Protein AF-A0A6J6HZL5-F1 (afdb_monomer_lite)

Secondary structure (DSSP, 8-state):
---SS-HHHHHHHHHHHT--GGGB-SS-BPPPHHHHHHHHHTTPPP--HHHHHHHHHHHT-PPPHHHHHHHHHSPPP--

Radius of gyration: 13.0 Å; chains: 1; bounding box: 24×36×28 Å

Foldseek 3Di:
DFDLADVVVQVVLCVVLVNDPVQDQQGHGDDDPVSPVVSVVVPDDDDDPVVVVVSCVNSVSDDDPVRSVVSVPPDDPDD

Structure (mmCIF, N/CA/C/O backbone):
data_AF-A0A6J6HZL5-F1
#
_entry.id   AF-A0A6J6HZL5-F1
#
loop_
_atom_site.group_PDB
_atom_site.id
_atom_site.type_symbol
_atom_site.label_atom_id
_atom_site.label_alt_id
_atom_site.label_comp_id
_atom_site.label_asym_id
_atom_site.label_entity_id
_atom_site.label_seq_id
_atom_site.pdbx_PDB_ins_code
_atom_site.Cartn_x
_atom_site.Cartn_y
_atom_site.Cartn_z
_atom_site.occupancy
_atom_site.B_iso_or_equiv
_atom_site.auth_seq_id
_atom_site.auth_comp_id
_atom_site.auth_asym_id
_atom_site.auth_atom_id
_atom_site.pdbx_PDB_model_num
ATOM 1 N N . MET A 1 1 ? 0.967 0.065 1.203 1.00 90.88 1 MET A N 1
ATOM 2 C CA . MET A 1 1 ? -0.334 -0.586 0.968 1.00 90.88 1 MET A CA 1
ATOM 3 C C . MET A 1 1 ? -0.509 -0.813 -0.510 1.00 90.88 1 MET A C 1
ATOM 5 O O . MET A 1 1 ? -0.110 0.052 -1.278 1.00 90.88 1 MET A O 1
ATOM 9 N N . VAL A 1 2 ? -1.062 -1.962 -0.887 1.00 91.69 2 VAL A N 1
ATOM 10 C CA . VAL A 1 2 ? -1.305 -2.362 -2.278 1.00 91.69 2 VAL A CA 1
ATOM 11 C C . VAL A 1 2 ? -2.620 -3.125 -2.369 1.00 91.69 2 VAL A C 1
ATOM 13 O O . VAL A 1 2 ? -3.074 -3.639 -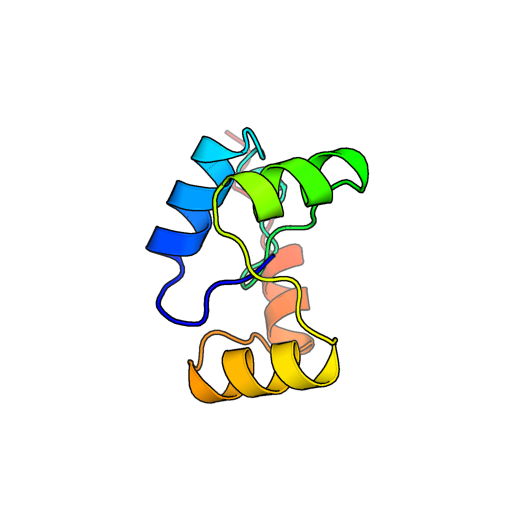1.348 1.00 91.69 2 VAL A O 1
ATOM 16 N N . SER A 1 3 ? -3.176 -3.225 -3.572 1.00 92.06 3 SER A N 1
ATOM 17 C CA . SER A 1 3 ? -4.247 -4.170 -3.904 1.00 92.06 3 SER A CA 1
ATOM 18 C C . SER A 1 3 ? -3.694 -5.232 -4.855 1.00 92.06 3 SER A C 1
ATOM 20 O O . SER A 1 3 ? -2.772 -4.961 -5.629 1.00 92.06 3 SER A O 1
ATOM 22 N N . ASP A 1 4 ? -4.223 -6.449 -4.763 1.00 88.38 4 ASP A N 1
ATOM 23 C CA . ASP A 1 4 ? -4.011 -7.546 -5.708 1.00 88.38 4 ASP A CA 1
ATOM 24 C C . ASP A 1 4 ? -5.194 -7.737 -6.681 1.00 88.38 4 ASP A C 1
ATOM 26 O O . ASP A 1 4 ? -5.162 -8.653 -7.501 1.00 88.38 4 ASP A O 1
ATOM 30 N N . VAL A 1 5 ? -6.199 -6.854 -6.639 1.00 88.06 5 VAL A N 1
ATOM 31 C CA . VAL A 1 5 ? -7.373 -6.871 -7.528 1.00 88.06 5 VAL A CA 1
ATOM 32 C C . VAL A 1 5 ? -7.322 -5.724 -8.535 1.00 88.06 5 VAL A C 1
ATOM 34 O O . VAL A 1 5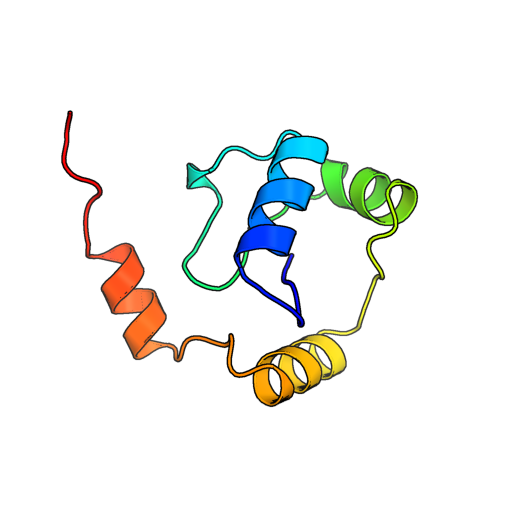 ? -7.433 -5.957 -9.738 1.00 88.06 5 VAL A O 1
ATOM 37 N N . SER A 1 6 ? -7.181 -4.474 -8.076 1.00 90.25 6 SER A N 1
ATOM 38 C CA . SER A 1 6 ? -7.174 -3.301 -8.963 1.00 90.25 6 SER A CA 1
ATOM 39 C C . SER A 1 6 ? -6.618 -2.039 -8.295 1.00 90.25 6 SER A C 1
ATOM 41 O O . SER A 1 6 ? -6.667 -1.886 -7.076 1.00 90.25 6 SER A O 1
ATOM 43 N N . LEU A 1 7 ? -6.143 -1.082 -9.103 1.00 91.12 7 LEU A N 1
ATOM 44 C CA . LEU A 1 7 ? -5.760 0.243 -8.598 1.00 91.12 7 LEU A CA 1
ATOM 45 C C . LEU A 1 7 ? -6.966 1.046 -8.090 1.00 91.12 7 LEU A C 1
ATOM 47 O O . LEU A 1 7 ? -6.815 1.803 -7.140 1.00 91.12 7 LEU A O 1
ATOM 51 N N . GLN A 1 8 ? -8.156 0.858 -8.672 1.00 92.88 8 GLN A N 1
ATOM 52 C CA . GLN A 1 8 ? -9.366 1.553 -8.224 1.00 92.88 8 GLN A CA 1
ATOM 53 C C . GLN A 1 8 ? -9.689 1.215 -6.765 1.00 92.88 8 GLN A C 1
ATOM 55 O O . GLN A 1 8 ? -9.791 2.114 -5.941 1.00 92.88 8 GLN A O 1
ATOM 60 N N . GLU A 1 9 ? -9.742 -0.076 -6.426 1.00 93.50 9 GLU A N 1
ATOM 61 C CA . GLU A 1 9 ? -9.957 -0.519 -5.042 1.00 93.50 9 GLU A CA 1
ATOM 62 C C . GLU A 1 9 ? -8.878 0.039 -4.099 1.00 93.50 9 GLU A C 1
ATOM 64 O O . GLU A 1 9 ? -9.173 0.469 -2.984 1.00 93.50 9 GLU A O 1
ATOM 69 N N . LEU A 1 10 ? -7.619 0.069 -4.552 1.00 94.12 10 LEU A N 1
ATOM 70 C CA . LEU A 1 10 ? -6.520 0.634 -3.774 1.00 94.12 10 LEU A CA 1
ATOM 71 C C . LEU A 1 10 ? -6.730 2.128 -3.477 1.00 94.12 10 LEU A C 1
ATOM 73 O O . LEU A 1 10 ? -6.448 2.565 -2.358 1.00 94.12 10 LEU A O 1
ATOM 77 N N . HIS A 1 11 ? -7.203 2.902 -4.456 1.00 94.56 11 HIS A N 1
ATOM 78 C CA . HIS A 1 11 ? -7.514 4.321 -4.287 1.00 94.56 11 HIS A CA 1
ATOM 79 C C . HIS A 1 11 ? -8.703 4.524 -3.342 1.00 94.56 11 HIS A C 1
ATOM 81 O O . HIS A 1 11 ? -8.571 5.270 -2.373 1.00 94.56 11 HIS A O 1
ATOM 87 N N . ASP A 1 12 ? -9.798 3.790 -3.536 1.00 95.38 12 ASP A N 1
ATOM 88 C CA . ASP A 1 12 ? -11.002 3.887 -2.698 1.00 95.38 12 ASP A CA 1
ATOM 89 C C . ASP A 1 12 ? -10.691 3.556 -1.223 1.00 95.38 12 ASP A C 1
ATOM 91 O O . ASP A 1 12 ? -11.137 4.227 -0.280 1.00 95.38 12 ASP A O 1
ATOM 95 N N . PHE A 1 13 ? -9.854 2.540 -0.995 1.00 94.75 13 PHE A N 1
ATOM 96 C CA . PHE A 1 13 ? -9.426 2.164 0.350 1.00 94.75 13 PHE A CA 1
ATOM 97 C C . PHE A 1 13 ? -8.480 3.207 0.971 1.00 94.75 13 PHE A C 1
ATOM 99 O O . PHE A 1 13 ? -8.563 3.500 2.168 1.00 94.75 13 PHE A O 1
ATOM 106 N N . ALA A 1 14 ? -7.602 3.818 0.168 1.00 93.62 14 ALA A N 1
ATOM 107 C CA . ALA A 1 14 ? -6.742 4.913 0.615 1.00 93.62 14 ALA A CA 1
ATOM 108 C C . ALA A 1 14 ? -7.555 6.155 1.022 1.00 93.62 14 ALA A C 1
ATOM 110 O O . ALA A 1 14 ? -7.268 6.748 2.067 1.00 93.62 14 ALA A O 1
ATOM 111 N N . GLU A 1 15 ? -8.599 6.501 0.267 1.00 93.62 15 GLU A N 1
ATOM 112 C CA . GLU A 1 15 ? -9.527 7.585 0.607 1.00 93.62 15 GLU A CA 1
ATOM 113 C C . GLU A 1 15 ? -10.258 7.308 1.924 1.00 93.62 15 GLU A C 1
ATOM 115 O O . GLU A 1 15 ? -10.285 8.166 2.809 1.00 93.62 15 GLU A O 1
ATOM 120 N N . THR A 1 16 ? -10.746 6.079 2.115 1.00 93.56 16 THR A N 1
ATOM 121 C CA . THR A 1 16 ? -11.396 5.644 3.367 1.00 93.56 16 THR A CA 1
ATOM 122 C C . THR A 1 16 ? -10.454 5.765 4.574 1.00 93.56 16 THR A C 1
ATOM 124 O O . THR A 1 16 ? -10.856 6.130 5.686 1.00 93.56 16 THR A O 1
ATOM 127 N N . LEU A 1 17 ? -9.160 5.508 4.369 1.00 91.69 17 LEU A N 1
ATOM 128 C CA . LEU A 1 17 ? -8.142 5.693 5.399 1.00 91.69 17 LEU A CA 1
ATOM 129 C C . LEU A 1 17 ? -7.805 7.164 5.677 1.00 91.69 17 LEU A C 1
ATOM 131 O O . LEU A 1 17 ? -7.315 7.457 6.775 1.00 91.69 17 LEU A O 1
ATOM 135 N N . GLY A 1 18 ? -8.114 8.072 4.749 1.00 91.25 18 GLY A N 1
ATOM 136 C CA . GLY A 1 18 ? -7.720 9.481 4.779 1.00 91.25 18 GLY A CA 1
ATOM 137 C C . GLY A 1 18 ? -6.307 9.724 4.240 1.00 91.25 18 GLY A C 1
ATOM 138 O O . GLY A 1 18 ? -5.670 10.715 4.602 1.00 91.25 18 GLY A O 1
ATOM 139 N N . ILE A 1 19 ? -5.781 8.808 3.420 1.00 90.56 19 ILE A N 1
ATOM 140 C CA . ILE A 1 19 ? -4.470 8.950 2.785 1.00 90.56 19 ILE A CA 1
ATOM 141 C C . ILE A 1 19 ? -4.627 9.814 1.529 1.00 90.56 19 ILE A C 1
ATOM 143 O O . ILE A 1 19 ? -5.435 9.491 0.659 1.00 90.56 19 ILE A O 1
ATOM 147 N N . PRO A 1 20 ? -3.861 10.908 1.389 1.00 89.00 20 PRO A N 1
ATOM 148 C CA . PRO A 1 20 ? -4.005 11.786 0.239 1.00 89.00 20 PRO A CA 1
ATOM 149 C C . PRO A 1 20 ? -3.488 11.112 -1.048 1.00 89.00 20 PRO A C 1
ATOM 151 O O . PRO A 1 20 ? -2.495 10.379 -0.982 1.00 89.00 20 PRO A O 1
ATOM 154 N N . PRO A 1 21 ? -4.049 11.428 -2.234 1.00 87.12 21 PRO A N 1
ATOM 155 C CA . PRO A 1 21 ? -3.631 10.838 -3.513 1.00 87.12 21 PRO A CA 1
ATOM 156 C C . PRO A 1 21 ? -2.133 10.978 -3.816 1.00 87.12 21 PRO A C 1
ATOM 158 O O . PRO A 1 21 ? -1.532 10.077 -4.386 1.00 87.12 21 PRO A O 1
ATOM 161 N N . ARG A 1 22 ? -1.490 12.056 -3.345 1.00 87.56 22 ARG A N 1
ATOM 162 C CA . ARG A 1 22 ? -0.032 12.271 -3.462 1.00 87.56 22 ARG A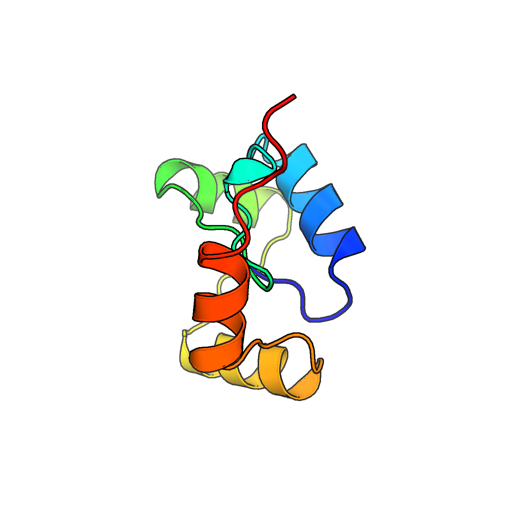 CA 1
ATOM 163 C C . ARG A 1 22 ? 0.839 11.203 -2.784 1.00 87.56 22 ARG A C 1
ATOM 165 O O . ARG A 1 22 ? 2.040 11.175 -3.014 1.00 87.56 22 ARG A O 1
ATOM 172 N N . GLY A 1 23 ? 0.263 10.381 -1.904 1.00 87.75 23 GLY A N 1
ATOM 173 C CA . GLY A 1 23 ? 0.950 9.240 -1.293 1.00 87.75 23 GLY A CA 1
ATOM 174 C C . GLY A 1 23 ? 1.046 8.022 -2.216 1.00 87.75 23 GLY A C 1
ATOM 175 O O . GLY A 1 23 ? 1.631 7.015 -1.819 1.00 87.75 23 GLY A O 1
ATOM 176 N N . PHE A 1 24 ? 0.452 8.093 -3.410 1.00 91.38 24 PHE A N 1
ATOM 177 C CA . PHE A 1 24 ? 0.499 7.042 -4.412 1.00 91.38 24 PHE A CA 1
ATOM 178 C C . PHE A 1 24 ? 1.804 7.084 -5.215 1.00 91.38 24 PHE A C 1
ATOM 180 O O . PHE A 1 24 ? 2.230 8.127 -5.709 1.00 91.38 24 PHE A O 1
ATOM 187 N N . HIS A 1 25 ? 2.421 5.919 -5.386 1.00 88.75 25 HIS A N 1
ATOM 188 C CA . HIS A 1 25 ? 3.706 5.735 -6.063 1.00 88.75 25 HIS A CA 1
ATOM 189 C C . HIS A 1 25 ? 3.610 4.811 -7.289 1.00 88.75 25 HIS A C 1
ATOM 191 O O . HIS A 1 25 ? 4.572 4.118 -7.628 1.00 88.75 25 HIS A O 1
ATOM 197 N N . GLY A 1 26 ? 2.450 4.801 -7.949 1.00 88.56 26 GLY A N 1
ATOM 198 C CA . GLY A 1 26 ? 2.196 4.083 -9.202 1.00 88.56 26 GLY A CA 1
ATOM 199 C C . GLY A 1 26 ? 1.645 2.667 -9.015 1.00 88.56 26 GLY A C 1
ATOM 200 O O . GLY A 1 26 ? 0.788 2.246 -9.782 1.00 88.56 26 GLY A O 1
ATOM 201 N N . ASP A 1 27 ? 2.079 1.947 -7.981 1.00 89.00 27 ASP A N 1
ATOM 202 C CA . ASP A 1 27 ? 1.561 0.611 -7.625 1.00 89.00 27 ASP A CA 1
ATOM 203 C C . ASP A 1 27 ? 1.247 0.434 -6.132 1.00 89.00 27 ASP A C 1
ATOM 205 O O . ASP A 1 27 ? 0.774 -0.620 -5.706 1.00 89.00 27 ASP A O 1
ATOM 209 N N . HIS A 1 28 ? 1.520 1.447 -5.310 1.00 91.62 28 HIS A N 1
ATOM 210 C CA . HIS A 1 28 ? 1.324 1.378 -3.865 1.00 91.62 28 HIS A CA 1
ATOM 211 C C . HIS A 1 28 ? 1.101 2.752 -3.242 1.00 91.62 28 HIS A C 1
ATOM 213 O O . HIS A 1 28 ? 1.502 3.773 -3.796 1.00 91.62 28 HIS A O 1
ATOM 219 N N . TYR A 1 29 ? 0.518 2.745 -2.046 1.00 92.75 29 TYR A N 1
ATOM 220 C CA . TYR A 1 29 ? 0.523 3.873 -1.119 1.00 92.75 29 TYR A CA 1
ATOM 221 C C . TYR A 1 29 ? 1.538 3.658 -0.003 1.00 92.75 29 TYR A C 1
ATOM 223 O O . TYR A 1 29 ? 1.539 2.597 0.633 1.00 92.75 29 TYR A O 1
ATOM 231 N N . ASP A 1 30 ? 2.334 4.672 0.308 1.00 88.62 30 ASP A N 1
ATOM 232 C CA . ASP A 1 30 ? 3.126 4.668 1.536 1.00 88.62 30 ASP A CA 1
ATOM 233 C C . ASP A 1 30 ? 2.229 5.012 2.730 1.00 88.62 30 ASP A C 1
ATOM 235 O O . ASP A 1 30 ? 1.621 6.080 2.798 1.00 88.62 30 ASP A O 1
ATOM 239 N N . LEU A 1 31 ? 2.115 4.071 3.675 1.00 84.25 31 LEU A N 1
ATOM 240 C CA . LEU A 1 31 ? 1.334 4.269 4.893 1.00 84.25 31 LEU A CA 1
ATOM 241 C C . LEU A 1 31 ? 2.236 4.778 6.022 1.00 84.25 31 LEU A C 1
ATOM 243 O O . LEU A 1 31 ? 3.198 4.086 6.381 1.00 84.25 31 LEU A O 1
ATOM 247 N N . PRO A 1 32 ? 1.897 5.915 6.651 1.00 84.75 32 PRO A N 1
ATOM 248 C CA . PRO A 1 32 ? 2.442 6.265 7.953 1.00 84.75 32 PRO A CA 1
ATOM 249 C C . PRO A 1 32 ? 2.216 5.149 8.985 1.00 84.75 32 PRO A C 1
ATOM 251 O O . PRO A 1 32 ? 1.250 4.390 8.919 1.00 84.75 32 PRO A O 1
ATOM 254 N N . GLN A 1 33 ? 3.092 5.050 9.983 1.00 84.12 33 GLN A N 1
ATOM 255 C CA . GLN A 1 33 ? 3.024 3.954 10.955 1.00 84.12 33 GLN A CA 1
ATOM 256 C C . GLN A 1 33 ? 1.707 3.950 11.750 1.00 84.12 33 GLN A C 1
ATOM 258 O O . GLN A 1 33 ? 1.131 2.890 11.961 1.00 84.12 33 GLN A O 1
ATOM 263 N N . TYR A 1 34 ? 1.183 5.130 12.096 1.00 84.44 34 TYR A N 1
ATOM 264 C CA . TYR A 1 34 ? -0.058 5.282 12.865 1.00 84.44 34 TYR A CA 1
ATOM 265 C C . TYR A 1 34 ? -1.329 4.851 12.112 1.00 84.44 34 TYR A C 1
ATOM 267 O O . TYR A 1 34 ? -2.368 4.658 12.733 1.00 84.44 34 TYR A O 1
ATOM 275 N N . VAL A 1 35 ? -1.280 4.719 10.780 1.00 87.56 35 VAL A N 1
ATOM 276 C CA . VAL A 1 35 ? -2.443 4.314 9.965 1.00 87.56 35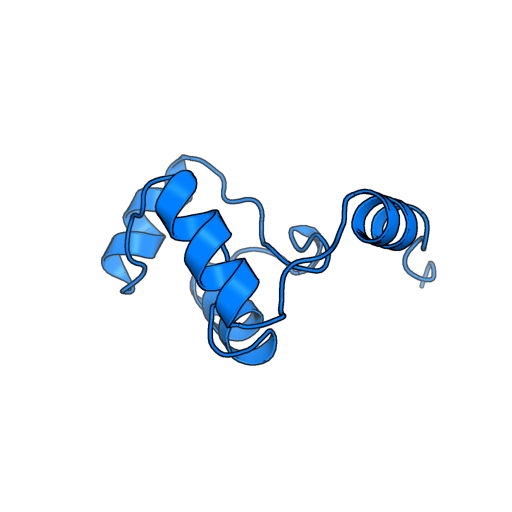 VAL A CA 1
ATOM 277 C C . VAL A 1 35 ? -2.470 2.816 9.695 1.00 87.56 35 VAL A C 1
ATOM 279 O O . VAL A 1 35 ? -3.468 2.327 9.174 1.00 87.56 35 VAL A O 1
ATOM 282 N N . ARG A 1 36 ? -1.421 2.073 10.078 1.00 86.19 36 ARG A N 1
ATOM 283 C CA . ARG A 1 36 ? -1.390 0.612 9.922 1.00 86.19 36 ARG A CA 1
ATOM 284 C C . ARG A 1 36 ? -2.486 -0.067 10.733 1.00 86.19 36 ARG A C 1
ATOM 286 O O . ARG A 1 36 ? -3.258 -0.826 10.162 1.00 86.19 36 ARG A O 1
ATOM 293 N N . ASP A 1 37 ? -2.622 0.287 12.008 1.00 89.31 37 ASP A N 1
ATOM 294 C CA . ASP A 1 37 ? -3.643 -0.305 12.879 1.00 89.31 37 ASP A CA 1
ATOM 295 C C . ASP A 1 37 ? -5.056 -0.010 12.361 1.00 89.31 37 ASP A C 1
ATOM 297 O O . ASP A 1 37 ? -5.905 -0.899 12.296 1.00 89.31 37 ASP A O 1
ATOM 301 N N . LYS A 1 38 ? -5.287 1.227 11.899 1.00 91.38 38 LYS A N 1
ATOM 302 C CA . LYS A 1 38 ? -6.552 1.633 11.273 1.00 91.38 38 LYS A CA 1
ATOM 303 C C . LYS A 1 38 ? -6.822 0.857 9.979 1.00 91.38 38 LYS A C 1
ATOM 305 O O . LYS A 1 38 ? -7.957 0.458 9.742 1.00 91.38 38 LYS A O 1
ATOM 310 N N . ALA A 1 39 ? -5.803 0.621 9.152 1.00 92.50 39 ALA A N 1
ATOM 311 C CA . ALA A 1 39 ? -5.935 -0.181 7.936 1.00 92.50 39 ALA A CA 1
ATOM 312 C C . ALA A 1 39 ? -6.380 -1.606 8.263 1.00 92.50 39 ALA A C 1
ATOM 314 O O . ALA A 1 39 ? -7.336 -2.090 7.661 1.00 92.50 39 ALA A O 1
ATOM 315 N N . THR A 1 40 ? -5.760 -2.241 9.258 1.00 92.19 40 THR A N 1
ATOM 316 C CA . THR A 1 40 ? -6.144 -3.587 9.701 1.00 92.19 40 THR A CA 1
ATOM 317 C C . THR A 1 40 ? -7.573 -3.620 10.244 1.00 92.19 40 THR A C 1
ATOM 319 O O . THR A 1 40 ? -8.344 -4.513 9.901 1.00 92.19 40 THR A O 1
ATOM 322 N N . GLN A 1 41 ? -7.976 -2.613 11.025 1.00 92.12 41 GLN A N 1
ATOM 323 C CA . GLN A 1 41 ? -9.353 -2.484 11.525 1.00 92.12 41 GLN A CA 1
ATOM 324 C C . GLN A 1 41 ? -10.391 -2.309 10.408 1.00 92.12 41 GLN A C 1
ATOM 326 O O . GLN A 1 41 ? -11.526 -2.754 10.557 1.00 92.12 41 GLN A O 1
ATOM 331 N N . LEU A 1 42 ? -10.009 -1.683 9.294 1.00 91.75 42 LEU A N 1
ATOM 332 C CA . LEU A 1 42 ? -10.860 -1.491 8.118 1.00 91.75 42 LEU A CA 1
ATOM 333 C C . LEU A 1 42 ? -10.830 -2.680 7.142 1.00 91.75 42 LEU A C 1
ATOM 335 O O . LEU A 1 42 ? -11.461 -2.614 6.091 1.00 91.75 42 LEU A O 1
ATOM 339 N N . GLY A 1 43 ? -10.136 -3.769 7.486 1.00 90.81 43 GLY A N 1
ATOM 340 C CA . GLY A 1 43 ? -10.119 -5.006 6.703 1.00 90.81 43 GLY A CA 1
ATOM 341 C C . GLY A 1 43 ? -8.866 -5.218 5.853 1.00 90.81 43 GLY A C 1
ATOM 342 O O . GLY A 1 43 ? -8.805 -6.201 5.114 1.00 90.81 43 GLY A O 1
ATOM 343 N N . ALA A 1 44 ? -7.845 -4.361 5.964 1.00 92.81 44 ALA A N 1
ATOM 344 C CA . ALA A 1 44 ? -6.546 -4.666 5.376 1.00 92.81 44 ALA A CA 1
ATOM 345 C C . ALA A 1 44 ? -5.913 -5.870 6.085 1.00 92.81 44 ALA A C 1
ATOM 347 O O . ALA A 1 44 ? -6.011 -6.033 7.301 1.00 92.81 44 ALA A O 1
ATOM 348 N N . VAL A 1 45 ? -5.208 -6.700 5.323 1.00 91.69 45 VAL A N 1
ATOM 349 C CA . VAL A 1 45 ? -4.503 -7.863 5.864 1.00 91.69 45 VAL A CA 1
ATOM 350 C C . VAL A 1 45 ? -3.018 -7.548 5.961 1.00 91.69 45 VAL A C 1
ATOM 352 O O . VAL A 1 45 ? -2.373 -7.234 4.957 1.00 91.69 45 VAL A O 1
ATOM 355 N N . GLU A 1 46 ? -2.450 -7.672 7.159 1.00 91.31 46 GLU A N 1
ATOM 356 C CA . GLU A 1 46 ? -1.001 -7.614 7.320 1.00 91.31 46 GLU A CA 1
ATOM 357 C C . GLU A 1 46 ? -0.357 -8.869 6.732 1.00 91.31 46 GLU A C 1
ATOM 359 O O . GLU A 1 46 ? -0.639 -10.002 7.125 1.00 91.31 46 GLU A O 1
ATOM 364 N N . VAL A 1 47 ? 0.535 -8.661 5.769 1.00 91.00 47 VAL A N 1
ATOM 365 C CA . VAL A 1 47 ? 1.266 -9.731 5.095 1.00 91.00 47 VAL A CA 1
ATOM 366 C C . VAL A 1 47 ? 2.764 -9.490 5.191 1.00 91.00 47 VAL A C 1
ATOM 368 O O . VAL A 1 47 ? 3.240 -8.357 5.282 1.00 91.00 47 VAL A O 1
ATOM 371 N N . THR A 1 48 ? 3.536 -10.573 5.135 1.00 90.88 48 THR A N 1
ATOM 372 C CA . THR A 1 48 ? 4.996 -10.469 5.040 1.00 90.88 48 THR A CA 1
ATOM 373 C C . THR A 1 48 ? 5.410 -9.845 3.706 1.00 90.88 48 THR A C 1
ATOM 375 O O . THR A 1 48 ? 4.716 -9.987 2.697 1.00 90.88 48 THR A O 1
ATOM 378 N N . SER A 1 49 ? 6.597 -9.238 3.651 1.00 87.06 49 SER A N 1
ATOM 379 C CA . SER A 1 49 ? 7.139 -8.667 2.408 1.00 87.06 49 SER A CA 1
ATOM 380 C C . SER A 1 49 ? 7.213 -9.683 1.262 1.00 87.06 49 SER A C 1
ATOM 382 O O . SER A 1 49 ? 7.014 -9.327 0.103 1.00 87.06 49 SER A O 1
ATOM 384 N N . LYS A 1 50 ? 7.479 -10.961 1.567 1.00 90.69 50 LYS A N 1
ATOM 385 C CA . LYS A 1 50 ? 7.542 -12.034 0.562 1.00 90.69 50 LYS A CA 1
ATOM 386 C C . LYS A 1 50 ? 6.166 -12.322 -0.038 1.00 90.69 50 LYS A C 1
ATOM 388 O O . LYS A 1 50 ? 6.048 -12.460 -1.254 1.00 90.69 50 LYS A O 1
ATOM 393 N N . GLU A 1 51 ? 5.144 -12.395 0.810 1.00 90.75 51 GLU A N 1
ATOM 394 C CA . GLU A 1 51 ? 3.765 -12.618 0.376 1.00 90.75 51 GLU A CA 1
ATOM 395 C C . GLU A 1 51 ? 3.239 -11.425 -0.428 1.00 90.75 51 GLU A C 1
ATOM 397 O O . GLU A 1 51 ? 2.650 -11.611 -1.490 1.00 90.75 51 GLU A O 1
ATOM 402 N N . LEU A 1 52 ? 3.559 -10.205 0.009 1.00 88.56 52 LEU A N 1
ATOM 403 C CA . LEU A 1 52 ? 3.227 -8.973 -0.704 1.00 88.56 52 LEU A CA 1
ATOM 404 C C . LEU A 1 52 ? 3.739 -8.994 -2.152 1.00 88.56 52 LEU A C 1
ATOM 406 O O . LEU A 1 52 ? 2.972 -8.790 -3.090 1.00 88.56 52 LEU A O 1
ATOM 410 N N . VAL A 1 53 ? 5.032 -9.283 -2.347 1.00 87.00 53 VAL A N 1
ATOM 411 C CA . VAL A 1 53 ? 5.643 -9.327 -3.687 1.00 87.00 53 VAL A CA 1
ATOM 412 C C . VAL A 1 53 ? 5.025 -10.428 -4.548 1.00 87.00 53 VAL A C 1
ATOM 414 O O . VAL A 1 53 ? 4.838 -10.224 -5.748 1.00 87.00 53 VAL A O 1
ATOM 417 N N . ARG A 1 54 ? 4.690 -11.579 -3.954 1.00 89.00 54 ARG A N 1
ATOM 418 C CA . ARG A 1 54 ? 4.042 -12.689 -4.660 1.00 89.00 54 ARG A CA 1
ATOM 419 C C . ARG A 1 54 ? 2.648 -12.303 -5.163 1.00 89.00 54 ARG A C 1
ATOM 421 O O . ARG A 1 54 ? 2.372 -12.527 -6.339 1.00 89.00 54 ARG A O 1
ATOM 428 N N . ARG A 1 55 ? 1.795 -11.723 -4.309 1.00 88.12 55 ARG A N 1
ATOM 429 C CA . ARG A 1 55 ? 0.432 -11.300 -4.685 1.00 88.12 55 ARG A CA 1
ATOM 430 C C . ARG A 1 55 ? 0.449 -10.206 -5.744 1.00 88.12 55 ARG A C 1
ATOM 432 O O . ARG A 1 55 ? -0.216 -10.335 -6.762 1.00 88.12 55 ARG A O 1
ATOM 439 N N . LEU A 1 56 ? 1.308 -9.203 -5.564 1.00 84.44 56 LEU A N 1
ATOM 440 C CA . LEU A 1 56 ? 1.518 -8.138 -6.547 1.00 84.44 56 LEU A CA 1
ATOM 441 C C . LEU A 1 56 ? 1.984 -8.661 -7.909 1.00 84.44 56 LEU A C 1
ATOM 443 O O . LEU A 1 56 ? 1.547 -8.172 -8.948 1.00 84.44 56 LEU A O 1
ATOM 447 N N . GLY A 1 57 ? 2.890 -9.642 -7.907 1.00 84.75 57 GLY A N 1
ATOM 448 C CA . GLY A 1 57 ? 3.342 -10.296 -9.131 1.00 84.75 57 GLY A CA 1
ATOM 449 C C . GLY A 1 57 ? 2.218 -11.063 -9.827 1.00 84.75 57 GLY A C 1
ATOM 450 O O . GLY A 1 57 ? 2.097 -10.975 -11.043 1.00 84.75 57 GLY A O 1
ATOM 451 N N . ALA A 1 58 ? 1.380 -11.770 -9.062 1.00 86.06 58 ALA A N 1
ATOM 452 C CA . ALA A 1 58 ? 0.233 -12.505 -9.595 1.00 86.06 58 ALA A CA 1
ATOM 453 C C . ALA A 1 58 ? -0.865 -11.578 -10.146 1.00 86.06 58 ALA A C 1
ATOM 455 O O . ALA A 1 58 ? -1.469 -11.899 -11.164 1.00 86.06 58 ALA A O 1
ATOM 456 N N . ALA A 1 59 ? -1.082 -10.424 -9.514 1.00 84.62 59 ALA A N 1
ATOM 457 C CA . ALA A 1 59 ? -2.059 -9.421 -9.935 1.00 84.62 59 ALA A CA 1
ATOM 458 C C . ALA A 1 59 ? -1.634 -8.624 -11.183 1.00 84.62 59 ALA A C 1
ATOM 460 O O . ALA A 1 59 ? -2.443 -7.915 -11.771 1.00 84.62 59 ALA A O 1
ATOM 461 N N . GLY A 1 60 ? -0.353 -8.676 -11.570 1.00 84.75 60 GLY A N 1
ATOM 462 C CA . GLY A 1 60 ? 0.181 -7.872 -12.675 1.00 84.75 60 GLY A CA 1
ATOM 463 C C . GLY A 1 60 ? 0.252 -6.364 -12.390 1.00 84.75 60 GLY A C 1
ATOM 464 O O . GLY A 1 60 ? 0.587 -5.593 -13.282 1.00 84.75 60 GLY A O 1
ATOM 465 N N . LEU A 1 61 ? -0.020 -5.940 -11.152 1.00 82.75 61 LEU A N 1
ATOM 466 C CA . LEU A 1 61 ? -0.062 -4.530 -10.742 1.00 82.75 61 LEU A CA 1
ATOM 467 C C . LEU A 1 61 ? 1.308 -3.979 -10.328 1.00 82.75 61 LEU A C 1
ATOM 469 O O . LEU A 1 61 ? 1.463 -2.780 -10.116 1.00 82.75 61 LEU A O 1
ATOM 473 N N . ARG A 1 62 ? 2.319 -4.844 -10.195 1.00 84.38 62 ARG A N 1
ATOM 474 C CA . ARG A 1 62 ? 3.655 -4.445 -9.746 1.00 84.38 62 ARG A CA 1
ATOM 475 C C . ARG A 1 62 ? 4.402 -3.664 -10.823 1.00 84.38 62 ARG A C 1
ATOM 477 O O . ARG A 1 62 ? 4.705 -4.208 -11.886 1.00 84.38 62 ARG A O 1
ATOM 484 N N . LEU A 1 63 ? 4.865 -2.466 -10.478 1.00 85.56 63 LEU A N 1
ATOM 485 C CA . LEU A 1 63 ? 5.802 -1.726 -11.315 1.00 85.56 63 LEU A CA 1
ATOM 486 C C . LEU A 1 63 ? 7.249 -2.169 -11.055 1.00 85.56 63 LEU A C 1
ATOM 488 O O . LEU A 1 63 ? 7.717 -2.352 -9.923 1.00 85.56 63 LEU A O 1
ATOM 492 N N . THR A 1 64 ? 8.015 -2.301 -12.135 1.00 86.88 64 THR A N 1
ATOM 493 C CA . THR A 1 64 ? 9.470 -2.479 -12.067 1.00 86.88 64 THR A CA 1
ATOM 494 C C . THR A 1 64 ? 10.147 -1.240 -11.473 1.00 86.88 64 THR A C 1
ATOM 496 O O . THR A 1 64 ? 9.577 -0.151 -11.398 1.00 86.88 64 THR A O 1
ATOM 499 N N . ALA A 1 65 ? 11.408 -1.374 -11.050 1.00 83.56 65 ALA A N 1
ATOM 500 C CA . ALA A 1 65 ? 12.174 -0.229 -10.554 1.00 83.56 65 ALA A CA 1
ATOM 501 C C . ALA A 1 65 ? 12.317 0.885 -11.609 1.00 83.56 65 ALA A C 1
ATOM 503 O O . ALA A 1 65 ? 12.283 2.058 -11.249 1.00 83.56 65 ALA A O 1
ATOM 504 N N . ALA A 1 66 ? 12.441 0.527 -12.892 1.00 85.62 66 ALA A N 1
ATOM 505 C CA . ALA A 1 66 ? 12.494 1.489 -13.990 1.00 85.62 66 ALA A CA 1
ATOM 506 C C . ALA A 1 66 ? 11.156 2.225 -14.159 1.00 85.62 66 ALA A C 1
ATOM 508 O O . ALA A 1 66 ? 11.143 3.452 -14.187 1.00 85.62 66 ALA A O 1
ATOM 509 N N . GLN A 1 67 ? 10.035 1.495 -14.167 1.00 86.25 67 GLN A N 1
ATOM 510 C CA . GLN A 1 67 ? 8.696 2.091 -14.261 1.00 86.25 67 GLN A CA 1
ATOM 511 C C . GLN A 1 67 ? 8.381 3.004 -13.070 1.00 86.25 67 GLN A C 1
ATOM 513 O O . GLN A 1 67 ? 7.877 4.101 -13.266 1.00 86.25 67 GLN A O 1
ATOM 518 N N . ARG A 1 68 ? 8.750 2.615 -11.840 1.00 84.69 68 ARG A N 1
ATOM 519 C CA . ARG A 1 68 ? 8.574 3.484 -10.661 1.00 84.69 68 ARG A CA 1
ATOM 520 C C . ARG A 1 68 ? 9.416 4.755 -10.729 1.00 84.69 68 ARG A C 1
ATOM 522 O O . ARG A 1 68 ? 8.983 5.796 -10.249 1.00 84.69 68 ARG A O 1
ATOM 529 N N . ARG A 1 69 ? 10.629 4.683 -11.290 1.00 82.69 69 ARG A N 1
ATOM 530 C CA . ARG A 1 69 ? 11.458 5.879 -11.510 1.00 82.69 69 ARG A CA 1
ATOM 531 C C . ARG A 1 69 ? 10.827 6.791 -12.556 1.00 82.69 69 ARG A C 1
ATOM 533 O O . ARG A 1 69 ? 10.770 7.984 -12.307 1.00 82.69 69 ARG A O 1
ATOM 540 N N . ALA A 1 70 ? 10.321 6.237 -13.658 1.00 83.25 70 ALA A N 1
ATOM 541 C CA . ALA A 1 70 ? 9.597 7.006 -14.667 1.00 83.25 70 ALA A CA 1
ATOM 542 C C . ALA A 1 70 ? 8.370 7.708 -14.059 1.00 83.25 70 ALA A C 1
ATOM 544 O O . ALA A 1 70 ? 8.263 8.921 -14.171 1.00 83.25 70 ALA A O 1
ATOM 545 N N . PHE A 1 71 ? 7.552 6.982 -13.288 1.00 80.69 71 PHE A N 1
ATOM 546 C CA . PHE A 1 71 ? 6.378 7.537 -12.602 1.00 80.69 71 PHE A CA 1
ATOM 547 C C . PHE A 1 71 ? 6.722 8.674 -11.624 1.00 80.69 71 PHE A C 1
ATOM 549 O O . PHE A 1 71 ? 5.956 9.612 -11.468 1.00 80.69 71 PHE A O 1
ATOM 556 N N . LYS A 1 72 ?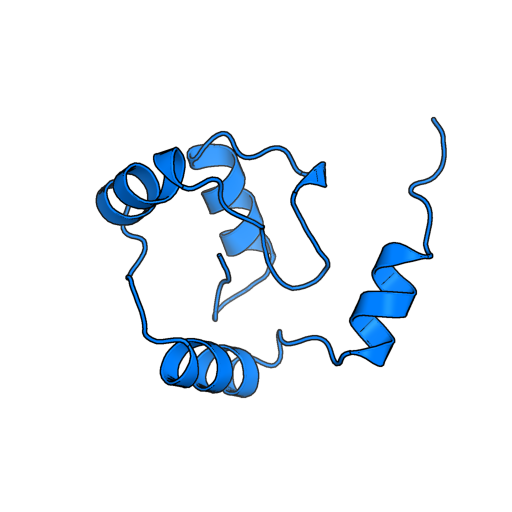 7.881 8.613 -10.950 1.00 73.44 72 LYS A N 1
ATOM 557 C CA . LYS A 1 72 ? 8.347 9.700 -10.067 1.00 73.44 72 LYS A CA 1
ATOM 558 C C . LYS A 1 72 ? 8.901 10.914 -10.818 1.00 73.44 72 LYS A C 1
ATOM 560 O O . LYS A 1 72 ? 8.998 11.974 -10.213 1.00 73.44 72 LYS A O 1
ATOM 565 N N . HIS A 1 73 ? 9.345 10.732 -12.061 1.00 69.06 73 HIS A N 1
ATOM 566 C CA . HIS A 1 73 ? 9.914 11.788 -12.902 1.00 69.06 73 HIS A CA 1
ATOM 567 C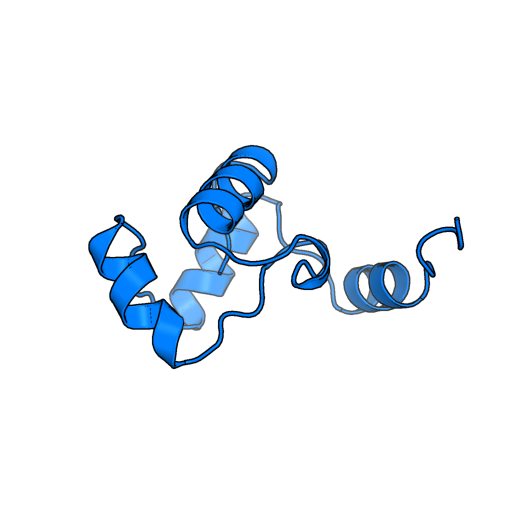 C . HIS A 1 73 ? 8.871 12.463 -13.800 1.00 69.06 73 HIS A C 1
ATOM 569 O O . HIS A 1 73 ? 9.136 13.552 -14.301 1.00 69.06 73 HIS A O 1
ATOM 575 N N . GLU A 1 74 ? 7.708 11.844 -14.005 1.00 63.19 74 GLU A N 1
ATOM 576 C CA . GLU A 1 74 ? 6.522 12.542 -14.494 1.00 63.19 74 GLU A CA 1
ATOM 577 C C . GLU A 1 74 ? 6.027 13.465 -13.373 1.00 63.19 74 GLU A C 1
ATOM 579 O O . GLU A 1 74 ? 5.231 13.075 -12.520 1.00 63.19 74 GLU A O 1
ATOM 584 N N . ASP A 1 75 ? 6.565 14.687 -13.333 1.00 57.97 75 ASP A N 1
ATOM 585 C CA . ASP A 1 75 ? 6.011 15.771 -12.527 1.00 57.97 75 ASP A CA 1
ATOM 586 C C . ASP A 1 75 ? 4.494 15.854 -12.793 1.00 57.97 75 ASP A C 1
ATOM 588 O O . ASP A 1 75 ? 4.089 15.899 -13.962 1.00 57.97 75 ASP A O 1
ATOM 592 N N . PRO A 1 76 ? 3.621 15.883 -11.764 1.00 51.62 76 PRO A N 1
ATOM 593 C CA . PRO A 1 76 ? 2.220 16.186 -12.010 1.00 51.62 76 PRO A CA 1
ATOM 594 C C . PRO A 1 76 ? 2.156 17.571 -12.671 1.00 51.62 76 PRO A C 1
ATOM 596 O O . PRO A 1 76 ? 2.879 18.473 -12.229 1.00 51.62 76 PRO A O 1
ATOM 599 N N . PRO A 1 77 ? 1.337 17.770 -13.724 1.00 44.81 77 PRO A N 1
ATOM 600 C CA . PRO A 1 77 ? 1.209 19.077 -14.347 1.00 44.81 77 PRO A CA 1
ATOM 601 C C . PRO A 1 77 ? 0.873 20.091 -13.258 1.00 44.81 77 PRO A C 1
ATOM 603 O O . PRO A 1 77 ? -0.147 19.972 -12.576 1.00 44.81 77 PRO A O 1
ATOM 606 N N . SER A 1 78 ? 1.778 21.056 -13.070 1.00 42.00 78 SER A N 1
ATOM 607 C CA . SER A 1 78 ? 1.530 22.211 -12.215 1.00 42.00 78 SER A CA 1
ATOM 608 C C . SER A 1 78 ? 0.251 22.865 -12.715 1.00 42.00 78 SER A C 1
ATOM 610 O O . SER A 1 78 ? 0.221 23.388 -13.828 1.00 42.00 78 SER A O 1
ATOM 612 N N . THR A 1 79 ? -0.806 22.762 -11.916 1.00 39.81 79 THR A N 1
ATOM 613 C CA . THR A 1 79 ? -2.040 23.523 -12.095 1.00 39.81 79 THR A CA 1
ATOM 614 C C . THR A 1 79 ? -2.214 24.403 -10.875 1.00 39.81 79 THR A C 1
ATOM 616 O O . THR A 1 79 ? -2.005 23.878 -9.756 1.00 39.81 79 THR A O 1
#

pLDDT: mean 85.53, std 11.34, range [39.81, 95.38]

Organism: NCBI:txid449393

Sequence (79 aa):
MVSDVSLQELHDFAETLGIPPRGFHGDHYDLPQYVRDKATQLGAVEVTSKELVRRLGAAGLRLTAAQRRAFKHEDPPST

InterPro domains:
  IPR025109 Domain of unknown function DUF4031 [PF13223] (1-57)